Protein AF-A0A838I5S0-F1 (afdb_monomer)

Foldseek 3Di:
DAPDDPCNAPPDNVVVVVVVVVVVVVVVVLLVVLLVVLPPVVCLCVSLVVVVVVVVVVVVVVCVVVVNDDPDDDPVVVVVVVVCCVPCSPPVVSVLSVCSNVDDPVLSVLVVLVVLLVVVVCCCVVVVDDDDPVSVVVSVVSVVVNVCVVPDDDDPPPPPD

Structure (mmCIF, N/CA/C/O backbone):
data_AF-A0A838I5S0-F1
#
_entry.id   AF-A0A838I5S0-F1
#
loop_
_atom_site.group_PDB
_atom_site.id
_atom_site.type_symbol
_atom_site.label_atom_id
_atom_site.label_alt_id
_atom_site.label_comp_id
_atom_site.label_asym_id
_atom_site.label_entity_id
_atom_site.label_seq_id
_atom_site.pdbx_PDB_ins_code
_atom_site.Cartn_x
_atom_site.Cartn_y
_atom_site.Cartn_z
_atom_site.occupancy
_atom_site.B_iso_or_equiv
_atom_site.auth_seq_id
_atom_site.auth_comp_id
_atom_site.auth_asym_id
_atom_site.auth_atom_id
_atom_site.pdbx_PDB_model_num
ATOM 1 N N . SER A 1 1 ? 8.977 11.474 -2.041 1.00 42.16 1 SER A N 1
ATOM 2 C CA . SER A 1 1 ? 8.870 12.682 -2.883 1.00 42.16 1 SER A CA 1
ATOM 3 C C . SER A 1 1 ? 7.887 12.392 -3.997 1.00 42.16 1 SER A C 1
ATOM 5 O O . SER A 1 1 ? 8.033 11.349 -4.606 1.00 42.16 1 SER A O 1
ATOM 7 N N . GLY A 1 2 ? 6.846 13.200 -4.206 1.00 49.88 2 GLY A N 1
ATOM 8 C CA . GLY A 1 2 ? 5.814 12.840 -5.199 1.00 49.88 2 GLY A CA 1
ATOM 9 C C . GLY A 1 2 ? 4.778 13.915 -5.523 1.00 49.88 2 GLY A C 1
ATOM 10 O O . GLY A 1 2 ? 4.145 13.839 -6.560 1.00 49.88 2 GLY A O 1
ATOM 11 N N . VAL A 1 3 ? 4.637 14.951 -4.690 1.00 53.69 3 VAL A N 1
ATOM 12 C CA . VAL A 1 3 ? 3.742 16.091 -4.996 1.00 53.69 3 VAL A CA 1
ATOM 13 C C . VAL A 1 3 ? 4.512 17.408 -5.129 1.00 53.69 3 VAL A C 1
ATOM 15 O O . VAL A 1 3 ? 4.061 18.343 -5.780 1.00 53.69 3 VAL A O 1
ATOM 18 N N . VAL A 1 4 ? 5.704 17.477 -4.529 1.00 52.03 4 VAL A N 1
ATOM 19 C CA . VAL A 1 4 ? 6.567 1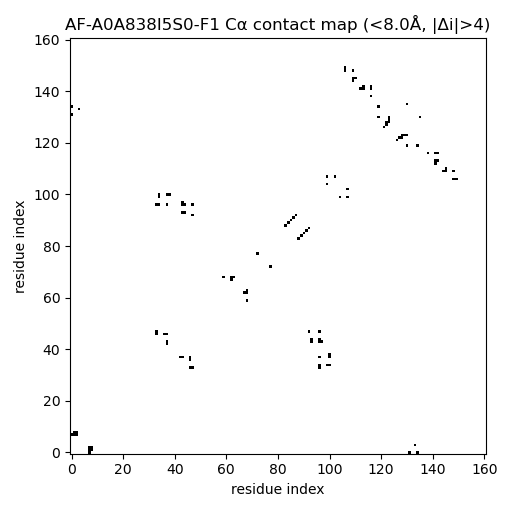8.660 -4.517 1.00 52.03 4 VAL A CA 1
ATOM 20 C C . VAL A 1 4 ? 8.007 18.196 -4.730 1.00 52.03 4 VAL A C 1
ATOM 22 O O . VAL A 1 4 ? 8.528 17.409 -3.937 1.00 52.03 4 VAL A O 1
ATOM 25 N N . GLY A 1 5 ? 8.623 18.635 -5.828 1.00 53.84 5 GLY A N 1
ATOM 26 C CA . GLY A 1 5 ? 9.991 18.289 -6.224 1.00 53.84 5 GLY A CA 1
ATOM 27 C C . GLY A 1 5 ? 10.155 18.292 -7.746 1.00 53.84 5 GLY A C 1
ATOM 28 O O . GLY A 1 5 ? 9.240 17.905 -8.464 1.00 53.84 5 GLY A O 1
ATOM 29 N N . VAL A 1 6 ? 11.322 18.713 -8.237 1.00 51.78 6 VAL A N 1
ATOM 30 C CA . VAL A 1 6 ? 11.625 19.000 -9.662 1.00 51.78 6 VAL A CA 1
ATOM 31 C C . VAL A 1 6 ? 11.627 17.745 -10.574 1.00 51.78 6 VAL A C 1
ATOM 33 O O . VAL A 1 6 ? 11.955 17.830 -11.747 1.00 51.78 6 VAL A O 1
ATOM 36 N N . GLY A 1 7 ? 11.219 16.581 -10.057 1.00 55.28 7 GLY A N 1
ATOM 37 C CA . GLY A 1 7 ? 11.066 15.314 -10.790 1.00 55.28 7 GLY A CA 1
ATOM 38 C C . GLY A 1 7 ? 9.894 14.466 -10.281 1.00 55.28 7 GLY A C 1
AT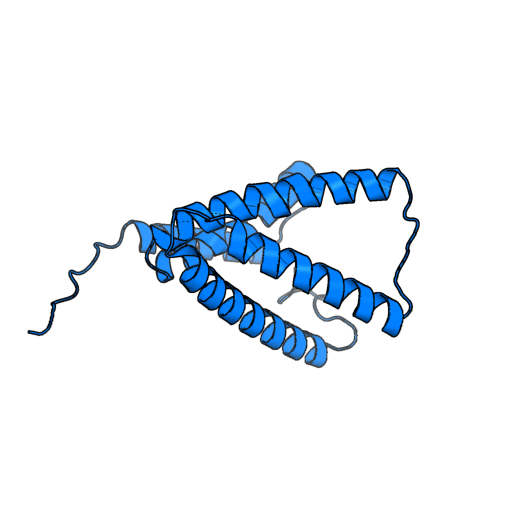OM 39 O O . GLY A 1 7 ? 9.955 13.244 -10.312 1.00 55.28 7 GLY A O 1
ATOM 40 N N . ALA A 1 8 ? 8.865 15.104 -9.711 1.00 56.22 8 ALA A N 1
ATOM 41 C CA . ALA A 1 8 ? 7.748 14.418 -9.055 1.00 56.22 8 ALA A CA 1
ATOM 42 C C . ALA A 1 8 ? 6.689 13.850 -10.021 1.00 56.22 8 ALA A C 1
ATOM 44 O O . ALA A 1 8 ? 5.893 13.010 -9.611 1.00 56.22 8 ALA A O 1
ATOM 45 N N . TYR A 1 9 ? 6.678 14.296 -11.277 1.00 58.41 9 TYR A N 1
ATOM 46 C CA . TYR A 1 9 ? 5.719 13.856 -12.287 1.00 58.41 9 TYR A CA 1
ATOM 47 C C . TYR A 1 9 ? 6.449 13.024 -13.344 1.00 58.41 9 TYR A C 1
ATOM 49 O O . TYR A 1 9 ? 7.426 13.497 -13.921 1.00 58.41 9 TYR A O 1
ATOM 57 N N . GLY A 1 10 ? 6.005 11.777 -13.536 1.00 64.25 10 GLY A N 1
ATOM 58 C CA . GLY A 1 10 ? 6.472 10.912 -14.623 1.00 64.25 10 GLY A CA 1
ATOM 59 C C . GLY A 1 10 ? 5.977 11.391 -15.991 1.00 64.25 10 GLY A C 1
ATOM 60 O O . GLY A 1 10 ? 5.333 12.435 -16.090 1.00 64.25 10 GLY A O 1
ATOM 61 N N . ASP A 1 11 ? 6.243 10.602 -17.030 1.00 74.19 11 ASP A N 1
ATOM 62 C CA . ASP A 1 11 ? 6.008 10.994 -18.428 1.00 74.19 11 ASP A CA 1
ATOM 63 C C . ASP A 1 11 ? 4.538 11.333 -18.753 1.00 74.19 11 ASP A C 1
ATOM 65 O O . ASP A 1 11 ? 4.286 12.179 -19.611 1.00 74.19 11 ASP A O 1
ATOM 69 N N . ASP A 1 12 ? 3.567 10.736 -18.044 1.00 83.25 12 ASP A N 1
ATOM 70 C CA . ASP A 1 12 ? 2.138 11.065 -18.166 1.00 83.25 12 ASP A CA 1
ATOM 71 C C . ASP A 1 12 ? 1.453 11.216 -16.786 1.00 83.25 12 ASP A C 1
ATOM 73 O O . ASP A 1 12 ? 0.966 10.244 -16.189 1.00 83.25 12 ASP A O 1
ATOM 77 N N . PRO A 1 13 ? 1.399 12.442 -16.237 1.00 81.88 13 PRO A N 1
ATOM 78 C CA . PRO A 1 13 ? 0.836 12.685 -14.914 1.00 81.88 13 PRO A CA 1
ATOM 79 C C . PRO A 1 13 ? -0.686 12.495 -14.860 1.00 81.88 13 PRO A C 1
ATOM 81 O O . PRO A 1 13 ? -1.219 12.161 -13.800 1.00 81.88 13 PRO A O 1
ATOM 84 N N . ALA A 1 14 ? -1.399 12.680 -15.976 1.00 86.38 14 ALA A N 1
ATOM 85 C CA . ALA A 1 14 ? -2.853 12.541 -16.015 1.00 86.38 14 ALA A CA 1
ATOM 86 C C . ALA A 1 14 ? -3.264 11.069 -15.893 1.00 86.38 14 ALA A C 1
ATOM 88 O O . ALA A 1 14 ? -4.147 10.741 -15.095 1.00 86.38 14 ALA A O 1
ATOM 89 N N . LEU A 1 15 ? -2.573 10.175 -16.608 1.00 86.25 15 LEU A N 1
ATOM 90 C CA . LEU A 1 15 ? -2.760 8.733 -16.447 1.00 86.25 15 LEU A CA 1
ATOM 91 C C . LEU A 1 15 ? -2.453 8.279 -15.017 1.00 86.25 15 LEU A C 1
ATOM 93 O O . LEU A 1 15 ? -3.221 7.503 -14.450 1.00 86.25 15 LEU A O 1
ATOM 97 N N . GLY A 1 16 ? -1.397 8.813 -14.395 1.00 86.31 16 GLY A N 1
ATOM 98 C CA . GLY A 1 16 ? -1.080 8.540 -12.990 1.00 86.31 16 GLY A CA 1
ATOM 99 C C . GLY A 1 16 ? -2.222 8.899 -12.031 1.00 86.31 16 GLY A C 1
ATOM 100 O O . GLY A 1 16 ? -2.570 8.103 -11.157 1.00 86.31 16 GLY A O 1
ATOM 101 N N . VAL A 1 17 ? -2.863 10.060 -12.221 1.00 88.88 17 VAL A N 1
ATOM 102 C CA . VAL A 1 17 ? -4.032 10.476 -11.423 1.00 88.88 17 VAL A CA 1
ATOM 103 C C . VAL A 1 17 ? -5.214 9.529 -11.632 1.00 88.88 17 VAL A C 1
ATOM 105 O O . VAL A 1 17 ? -5.842 9.118 -10.656 1.00 88.88 17 VAL A O 1
ATOM 108 N N . ILE A 1 18 ? -5.504 9.145 -12.878 1.00 92.50 18 ILE A N 1
ATOM 109 C CA . ILE A 1 18 ? -6.601 8.219 -13.195 1.00 92.50 18 ILE A CA 1
ATOM 110 C C . ILE A 1 18 ? -6.367 6.864 -12.519 1.00 92.50 18 ILE A C 1
ATOM 112 O O . ILE A 1 18 ? -7.253 6.372 -11.815 1.00 92.50 18 ILE A O 1
ATOM 116 N N . TYR A 1 19 ? -5.172 6.286 -12.659 1.00 89.62 19 TYR A N 1
ATOM 117 C CA . TYR A 1 19 ? -4.832 5.023 -12.003 1.00 89.62 19 TYR A CA 1
ATOM 118 C C . TYR A 1 19 ? -4.868 5.131 -10.478 1.00 89.62 19 TYR A C 1
ATOM 120 O O . TYR A 1 19 ? -5.367 4.220 -9.821 1.00 89.62 19 TYR A O 1
ATOM 128 N N . GLY A 1 20 ? -4.424 6.252 -9.905 1.00 88.81 20 GLY A N 1
ATOM 129 C CA . GLY A 1 20 ? -4.505 6.499 -8.465 1.00 88.81 20 GLY A CA 1
ATOM 130 C C . GLY A 1 20 ? -5.946 6.539 -7.944 1.00 88.81 20 GLY A C 1
ATOM 131 O O . GLY A 1 20 ? -6.247 5.938 -6.908 1.00 88.81 20 GLY A O 1
ATOM 132 N N . LEU A 1 21 ? -6.859 7.191 -8.672 1.00 93.25 21 LEU A N 1
ATOM 133 C CA . LEU A 1 21 ? -8.284 7.233 -8.326 1.00 93.25 21 LEU A CA 1
ATOM 134 C C . LEU A 1 21 ? -8.935 5.851 -8.440 1.00 93.25 21 LEU A C 1
ATOM 136 O O . LEU A 1 21 ? -9.643 5.431 -7.523 1.00 93.25 21 LEU A O 1
ATOM 140 N N . LEU A 1 22 ? -8.659 5.125 -9.526 1.00 93.88 22 LEU A N 1
ATOM 141 C CA . LEU A 1 22 ? -9.157 3.763 -9.727 1.00 93.88 22 LEU A CA 1
ATOM 142 C C . LEU A 1 22 ? -8.643 2.806 -8.646 1.00 93.88 22 LEU A C 1
ATOM 144 O O . LEU A 1 22 ? -9.428 2.030 -8.097 1.00 93.88 22 LEU A O 1
ATOM 148 N N . ALA A 1 23 ? -7.359 2.890 -8.291 1.00 89.25 23 ALA A N 1
ATOM 149 C CA . ALA A 1 23 ? -6.765 2.100 -7.216 1.00 89.25 23 ALA A CA 1
ATOM 150 C C . ALA A 1 23 ? -7.414 2.417 -5.862 1.00 89.25 23 ALA A C 1
ATOM 152 O O . ALA A 1 23 ? -7.793 1.502 -5.132 1.00 89.25 23 ALA A O 1
ATOM 153 N N . SER A 1 24 ? -7.616 3.701 -5.552 1.00 88.50 24 SER A N 1
ATOM 154 C CA . SER A 1 24 ? -8.238 4.140 -4.296 1.00 88.50 24 SER A CA 1
ATOM 155 C C . SER A 1 24 ? -9.686 3.661 -4.169 1.00 88.50 24 SER A C 1
ATOM 157 O O . SER A 1 24 ? -10.080 3.149 -3.120 1.00 88.50 24 SER A O 1
ATOM 159 N N . LEU A 1 25 ? -10.472 3.769 -5.245 1.00 93.25 25 LEU A N 1
ATOM 160 C CA . LEU A 1 25 ? -11.849 3.276 -5.282 1.00 93.25 25 LEU A CA 1
ATOM 161 C C . LEU A 1 25 ? -11.903 1.750 -5.133 1.00 93.25 25 LEU A C 1
ATOM 163 O O . LEU A 1 25 ? -12.676 1.236 -4.326 1.00 93.25 25 LEU A O 1
ATOM 167 N N . SER A 1 26 ? -11.054 1.033 -5.871 1.00 91.00 26 SER A N 1
ATOM 168 C CA . SER A 1 26 ? -10.970 -0.431 -5.811 1.00 91.00 26 SER A CA 1
ATOM 169 C C . SER A 1 26 ? -10.581 -0.911 -4.415 1.00 91.00 26 SER A C 1
ATOM 171 O O . SER A 1 26 ? -11.189 -1.841 -3.889 1.00 91.00 26 SER A O 1
ATOM 173 N N . TYR A 1 27 ? -9.619 -0.241 -3.777 1.00 86.69 27 TYR A N 1
ATOM 174 C CA . TYR A 1 27 ? -9.190 -0.554 -2.418 1.00 86.69 27 TYR A CA 1
ATOM 175 C C . TYR A 1 27 ? -10.296 -0.299 -1.388 1.00 86.69 27 TYR A C 1
ATOM 177 O O . TYR A 1 27 ? -10.530 -1.135 -0.515 1.00 86.69 27 TYR A O 1
ATOM 185 N N . ALA A 1 28 ? -11.029 0.812 -1.513 1.00 86.12 28 ALA A N 1
ATOM 186 C CA . ALA A 1 28 ? -12.169 1.101 -0.647 1.00 86.12 28 ALA A CA 1
ATOM 187 C C . ALA A 1 28 ? -13.266 0.032 -0.778 1.00 86.12 28 ALA A C 1
ATOM 189 O O . ALA A 1 28 ? -13.740 -0.488 0.233 1.00 86.12 28 ALA A O 1
ATOM 190 N N . LEU A 1 29 ? -13.632 -0.343 -2.008 1.00 89.12 29 LEU A N 1
ATOM 191 C CA . LEU A 1 29 ? -14.601 -1.413 -2.267 1.00 89.12 29 LEU A CA 1
ATOM 192 C C . LEU A 1 29 ? -14.127 -2.751 -1.700 1.00 89.12 29 LEU A C 1
ATOM 194 O O . LEU A 1 29 ? -14.891 -3.431 -1.016 1.00 89.12 29 LEU A O 1
ATOM 198 N N . PHE A 1 30 ? -12.860 -3.099 -1.921 1.00 87.00 30 PHE A N 1
ATOM 199 C CA . PHE A 1 30 ? -12.254 -4.303 -1.370 1.00 87.00 30 PHE A CA 1
ATOM 200 C C . PHE A 1 30 ? -12.352 -4.339 0.159 1.00 87.00 30 PHE A C 1
ATOM 202 O O . PHE A 1 30 ? -12.820 -5.334 0.707 1.00 87.00 30 PHE A O 1
ATOM 209 N N . LEU A 1 31 ? -11.999 -3.256 0.860 1.00 83.62 31 LEU A N 1
ATOM 210 C CA . LEU A 1 31 ? -12.107 -3.196 2.320 1.00 83.62 31 LEU A CA 1
ATOM 211 C C . LEU A 1 31 ? -13.553 -3.342 2.812 1.00 83.62 31 LEU A C 1
ATOM 213 O O . LEU A 1 31 ? -13.784 -3.998 3.828 1.00 83.62 31 LEU A O 1
ATOM 217 N N . LEU A 1 32 ? -14.528 -2.750 2.115 1.00 83.25 32 LEU A N 1
ATOM 218 C CA . LEU A 1 32 ? -15.946 -2.864 2.471 1.00 83.25 32 LEU A CA 1
ATOM 219 C C . LEU A 1 32 ? -16.470 -4.294 2.281 1.00 83.25 32 LEU A C 1
ATOM 221 O O . LEU A 1 32 ? -17.117 -4.825 3.184 1.00 83.25 32 LEU A O 1
ATOM 225 N N . ILE A 1 33 ? -16.155 -4.928 1.149 1.00 85.38 33 ILE A N 1
ATOM 226 C CA . ILE A 1 33 ? -16.533 -6.319 0.854 1.00 85.38 33 ILE A CA 1
ATOM 227 C C . ILE A 1 33 ? -15.849 -7.271 1.836 1.00 85.38 33 ILE A C 1
ATOM 229 O O . ILE A 1 33 ? -16.508 -8.123 2.431 1.00 85.38 33 ILE A O 1
ATOM 233 N N . LEU A 1 34 ? -14.545 -7.092 2.070 1.00 83.12 34 LEU A N 1
ATOM 234 C CA . LEU A 1 34 ? -13.783 -7.892 3.024 1.00 83.12 34 LEU A CA 1
ATOM 235 C C . LEU A 1 34 ? -14.386 -7.767 4.424 1.00 83.12 34 LEU A C 1
ATOM 237 O O . LEU A 1 34 ? -14.614 -8.772 5.086 1.00 83.12 34 LEU A O 1
ATOM 241 N N . ARG A 1 35 ? -14.724 -6.550 4.863 1.00 79.06 35 ARG A N 1
ATOM 242 C CA . ARG A 1 35 ? -15.374 -6.328 6.160 1.00 79.06 35 ARG A CA 1
ATOM 243 C C . ARG A 1 35 ? -16.684 -7.099 6.289 1.00 79.06 35 ARG A C 1
ATOM 245 O O . ARG A 1 35 ? -16.930 -7.643 7.359 1.00 79.06 35 ARG A O 1
ATOM 252 N N . GLN A 1 36 ? -17.505 -7.140 5.237 1.00 80.06 36 GLN A N 1
ATOM 253 C CA . GLN A 1 36 ? -18.757 -7.906 5.222 1.00 80.06 36 GLN A CA 1
ATOM 254 C C . GLN A 1 36 ? -18.510 -9.420 5.254 1.00 80.06 36 GLN A C 1
ATOM 256 O O . GLN A 1 36 ? -19.191 -10.133 5.988 1.00 80.06 36 GLN A O 1
ATOM 261 N N . GLY A 1 37 ? -17.510 -9.910 4.517 1.00 76.31 37 GLY A N 1
ATOM 262 C CA . GLY A 1 37 ? -17.126 -11.324 4.519 1.00 76.31 37 GLY A CA 1
ATOM 263 C C . GLY A 1 37 ? -16.553 -11.797 5.859 1.00 76.31 37 GLY A C 1
ATOM 264 O O . GLY A 1 37 ? -16.761 -12.942 6.250 1.00 76.31 37 GLY A O 1
ATOM 265 N N . THR A 1 38 ? -15.876 -10.913 6.594 1.00 72.25 38 THR A N 1
ATOM 266 C CA . THR A 1 38 ? -15.222 -11.221 7.880 1.00 72.25 38 THR A CA 1
ATOM 267 C C . THR A 1 38 ? -16.143 -11.002 9.092 1.00 72.25 38 THR A C 1
ATOM 269 O O . THR A 1 38 ? -15.691 -11.070 10.235 1.00 72.25 38 THR A O 1
ATOM 272 N N . VAL A 1 39 ? -17.446 -10.752 8.884 1.00 70.19 39 VAL A N 1
ATOM 273 C CA . VAL A 1 39 ? -18.434 -10.666 9.982 1.00 70.19 39 VAL A CA 1
ATOM 274 C C . VAL A 1 39 ? -18.583 -12.014 10.696 1.00 70.19 39 VAL A C 1
ATOM 276 O O . VAL A 1 39 ? -18.732 -12.046 11.919 1.00 70.19 39 VAL A O 1
ATOM 279 N N . ASP A 1 40 ? -18.485 -13.131 9.966 1.00 69.19 40 ASP A N 1
ATOM 280 C CA . ASP A 1 40 ? -18.420 -14.461 10.575 1.00 69.19 40 ASP A CA 1
ATOM 281 C C . ASP A 1 40 ? -16.991 -14.772 11.052 1.00 69.19 40 ASP A C 1
ATOM 283 O O . ASP A 1 40 ? -16.126 -15.253 10.314 1.00 69.19 40 ASP A O 1
ATOM 287 N N . LEU A 1 41 ? -16.750 -14.516 12.340 1.00 63.97 41 LEU A N 1
ATOM 288 C CA . LEU A 1 41 ? -15.460 -14.732 13.003 1.00 63.97 41 LEU A CA 1
ATOM 289 C C . LEU A 1 41 ? -14.997 -16.198 13.035 1.00 63.97 41 LEU A C 1
ATOM 291 O O . LEU A 1 41 ? -13.872 -16.460 13.462 1.00 63.97 41 LEU A O 1
ATOM 295 N N . ARG A 1 42 ? -15.818 -17.169 12.611 1.00 65.81 42 ARG A N 1
ATOM 296 C CA . ARG A 1 42 ? -15.418 -18.585 12.567 1.00 65.81 42 ARG A CA 1
ATOM 297 C C . ARG A 1 42 ? -14.425 -18.882 11.443 1.00 65.81 42 ARG A C 1
ATOM 299 O O . ARG A 1 42 ? -13.708 -19.877 11.537 1.00 65.81 42 ARG A O 1
ATOM 306 N N . ARG A 1 43 ? -14.369 -18.056 10.389 1.00 68.75 43 ARG A N 1
ATOM 307 C CA . ARG A 1 43 ? -13.470 -18.240 9.231 1.00 68.75 43 ARG A CA 1
ATOM 308 C C . ARG A 1 43 ? -12.882 -16.915 8.718 1.00 68.75 43 ARG A C 1
ATOM 310 O O . ARG A 1 43 ? -13.077 -16.575 7.553 1.00 68.75 43 ARG A O 1
ATOM 317 N N . PRO A 1 44 ? -12.089 -16.193 9.529 1.00 68.00 44 PRO A N 1
ATOM 318 C CA . PRO A 1 44 ? -11.546 -14.889 9.139 1.00 68.00 44 PRO A CA 1
ATOM 319 C C . PRO A 1 44 ? -10.594 -14.958 7.931 1.00 68.00 44 PRO A C 1
ATOM 321 O O . PRO A 1 44 ? -10.383 -13.960 7.253 1.00 68.00 44 PRO A O 1
ATOM 324 N N . ALA A 1 45 ? -10.039 -16.140 7.646 1.00 77.62 45 ALA A N 1
ATOM 325 C CA . ALA A 1 45 ? -9.128 -16.376 6.531 1.00 77.62 45 ALA A CA 1
ATOM 326 C C . ALA A 1 45 ? -9.824 -16.620 5.179 1.00 77.62 45 ALA A C 1
ATOM 328 O O . ALA A 1 45 ? -9.179 -16.468 4.146 1.00 77.62 45 ALA A O 1
ATOM 329 N N . GLY A 1 46 ? 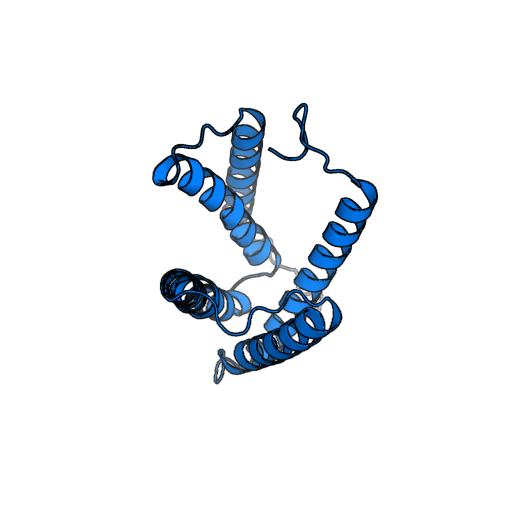-11.103 -17.016 5.166 1.00 83.44 46 GLY A N 1
ATOM 330 C CA . GLY A 1 46 ? -11.797 -17.451 3.945 1.00 83.44 46 GLY A CA 1
ATOM 331 C C . GLY A 1 46 ? -11.919 -16.342 2.893 1.00 83.44 46 GLY A C 1
ATOM 332 O O . GLY A 1 46 ? -11.343 -16.475 1.817 1.00 83.44 46 GLY A O 1
ATOM 333 N N . PRO A 1 47 ? -12.565 -15.207 3.217 1.00 85.12 47 PRO A N 1
ATOM 334 C CA . PRO A 1 47 ? -12.719 -14.094 2.277 1.00 85.12 47 PRO A CA 1
ATOM 335 C C . PRO A 1 47 ? -11.384 -13.538 1.759 1.00 85.12 47 PRO A C 1
ATOM 337 O O . PRO A 1 47 ? -11.268 -13.156 0.596 1.00 85.12 47 PRO A O 1
ATOM 340 N N . LEU A 1 48 ? -10.360 -13.505 2.619 1.00 86.19 48 LEU A N 1
ATOM 341 C CA . LEU A 1 48 ? -9.020 -13.048 2.255 1.00 86.19 48 LEU A CA 1
ATOM 342 C C . LEU A 1 48 ? -8.319 -14.028 1.302 1.00 86.19 48 LEU A C 1
ATOM 344 O O . LEU A 1 48 ? -7.633 -13.594 0.373 1.00 86.19 48 LEU A O 1
ATOM 348 N N . PHE A 1 49 ? -8.490 -15.334 1.518 1.00 88.56 49 PHE A N 1
ATOM 349 C CA . PHE A 1 49 ? -7.982 -16.369 0.622 1.00 88.56 49 PHE A CA 1
ATOM 350 C C . PHE A 1 49 ? -8.628 -16.258 -0.760 1.00 88.56 49 PHE A C 1
ATOM 352 O O . PHE A 1 49 ? -7.903 -16.191 -1.750 1.00 88.56 49 PHE A O 1
ATOM 359 N N . ASP A 1 50 ? -9.957 -16.146 -0.824 1.00 89.44 50 ASP A N 1
ATOM 360 C CA . ASP A 1 50 ? -10.691 -16.018 -2.087 1.00 89.44 50 ASP A CA 1
ATOM 361 C C . ASP A 1 50 ? -10.245 -14.774 -2.862 1.00 89.44 50 ASP A C 1
ATOM 363 O O . ASP A 1 50 ? -9.915 -14.856 -4.046 1.00 89.44 50 ASP A O 1
ATOM 367 N N . ALA A 1 51 ? -10.139 -13.626 -2.185 1.00 89.75 51 ALA A N 1
ATOM 368 C CA . ALA A 1 51 ? -9.652 -12.397 -2.803 1.00 89.75 51 ALA A CA 1
ATOM 369 C C . ALA A 1 51 ? -8.206 -12.526 -3.309 1.00 89.75 51 ALA A C 1
ATOM 371 O O . ALA A 1 51 ? -7.887 -12.052 -4.400 1.00 89.75 51 ALA A O 1
ATOM 372 N N . THR A 1 52 ? -7.333 -13.187 -2.543 1.00 91.62 52 THR A N 1
ATOM 373 C CA . THR A 1 52 ? -5.934 -13.408 -2.938 1.00 91.62 52 THR A CA 1
ATOM 374 C C . THR A 1 52 ? -5.840 -14.347 -4.139 1.00 91.62 52 THR A C 1
ATOM 376 O O . THR A 1 52 ? -5.074 -14.075 -5.060 1.00 91.62 52 THR A O 1
ATOM 379 N N . LEU A 1 53 ? -6.641 -15.414 -4.172 1.00 93.44 53 LEU A N 1
ATOM 380 C CA . LEU A 1 53 ? -6.680 -16.365 -5.280 1.00 93.44 53 LEU A CA 1
ATOM 381 C C . LEU A 1 53 ? -7.195 -15.708 -6.565 1.00 93.44 53 LEU A C 1
ATOM 383 O O . LEU A 1 53 ? -6.569 -15.843 -7.614 1.00 93.44 53 LEU A O 1
ATOM 387 N N . VAL A 1 54 ? -8.297 -14.957 -6.481 1.00 94.00 54 VAL A N 1
ATOM 388 C CA . VAL A 1 54 ? -8.841 -14.211 -7.625 1.00 94.00 54 VAL A CA 1
ATOM 389 C C . VAL A 1 54 ? -7.826 -13.184 -8.124 1.00 94.00 54 VAL A C 1
ATOM 391 O O . VAL A 1 54 ? -7.589 -13.102 -9.326 1.00 94.00 54 VAL A O 1
ATOM 394 N N . SER A 1 55 ? -7.172 -12.452 -7.217 1.00 92.38 55 SER A N 1
ATOM 395 C CA . SER A 1 55 ? -6.110 -11.506 -7.572 1.00 92.38 55 SER A CA 1
ATOM 396 C C . SER A 1 55 ? -4.947 -12.200 -8.287 1.00 92.38 55 SER A C 1
ATOM 398 O O . SER A 1 55 ? -4.521 -11.738 -9.341 1.00 92.38 55 SER A O 1
ATOM 400 N N . ALA A 1 56 ? -4.488 -13.354 -7.791 1.00 93.56 56 ALA A N 1
ATOM 401 C CA . ALA A 1 56 ? -3.417 -14.123 -8.422 1.00 93.56 56 ALA A CA 1
ATOM 402 C C . ALA A 1 56 ? -3.774 -14.555 -9.854 1.00 93.56 56 ALA A C 1
ATOM 404 O O . ALA A 1 56 ? -2.958 -14.399 -10.761 1.00 93.56 56 ALA A O 1
ATOM 405 N N . VAL A 1 57 ? -5.002 -15.036 -10.080 1.00 95.31 57 VAL A N 1
ATOM 406 C CA . VAL A 1 57 ? -5.485 -15.407 -11.420 1.00 95.31 57 VAL A CA 1
ATOM 407 C C . VAL A 1 57 ? -5.562 -14.183 -12.336 1.00 95.31 57 VAL A C 1
ATOM 409 O O . VAL A 1 57 ? -5.061 -14.232 -13.458 1.00 95.31 57 VAL A O 1
ATOM 412 N N . CYS A 1 58 ? -6.136 -13.074 -11.866 1.00 94.25 58 CYS A N 1
ATOM 413 C CA . CYS A 1 58 ? -6.225 -11.835 -12.641 1.00 94.25 58 CYS A CA 1
ATOM 414 C C . CYS A 1 58 ? -4.841 -11.286 -13.009 1.00 94.25 58 CYS A C 1
ATOM 416 O O . CYS A 1 58 ? -4.625 -10.922 -14.163 1.00 94.25 58 CYS A O 1
ATOM 418 N N . CYS A 1 59 ? -3.894 -11.273 -12.066 1.00 92.25 59 CYS A N 1
ATOM 419 C CA . CYS A 1 59 ? -2.515 -10.854 -12.308 1.00 92.25 59 CYS A CA 1
ATOM 420 C C . CYS A 1 59 ? -1.806 -11.771 -13.310 1.00 92.25 59 CYS A C 1
ATOM 422 O O . CYS A 1 59 ? -1.113 -11.269 -14.190 1.00 92.25 59 CYS A O 1
ATOM 424 N N . ALA A 1 60 ? -2.009 -13.091 -13.233 1.00 92.56 60 ALA A N 1
ATOM 425 C CA . ALA A 1 60 ? -1.441 -14.029 -14.200 1.00 92.56 60 ALA A CA 1
ATOM 426 C C . ALA A 1 60 ? -1.992 -13.784 -15.614 1.00 92.56 60 ALA A C 1
ATOM 428 O O . ALA A 1 60 ? -1.222 -13.679 -16.566 1.00 92.56 60 ALA A O 1
ATOM 429 N N . VAL A 1 61 ? -3.312 -13.623 -15.760 1.00 94.88 61 VAL A N 1
ATOM 430 C CA . VAL A 1 61 ? -3.940 -13.312 -17.056 1.00 94.88 61 VAL A CA 1
ATOM 431 C C . VAL A 1 61 ? -3.442 -11.971 -17.596 1.00 94.88 61 VAL A C 1
ATOM 433 O O . VAL A 1 61 ? -3.038 -11.896 -18.754 1.00 94.88 61 VAL A O 1
ATOM 436 N N . ALA A 1 62 ? -3.425 -10.926 -16.765 1.00 93.12 62 ALA A N 1
ATOM 437 C CA . ALA A 1 62 ? -2.942 -9.607 -17.159 1.00 93.12 62 ALA A CA 1
ATOM 438 C C . ALA A 1 62 ? -1.467 -9.647 -17.582 1.00 93.12 62 ALA A C 1
ATOM 440 O O . ALA A 1 62 ? -1.126 -9.105 -18.628 1.00 93.12 62 ALA A O 1
ATOM 441 N N . GLY A 1 63 ? -0.611 -10.341 -16.827 1.00 91.56 63 GLY A N 1
ATOM 442 C CA . GLY A 1 63 ? 0.804 -10.503 -17.154 1.00 91.56 63 GLY A CA 1
ATOM 443 C C . GLY A 1 63 ? 1.025 -11.212 -18.492 1.00 91.56 63 GLY A C 1
ATOM 444 O O . GLY A 1 63 ? 1.865 -10.779 -19.277 1.00 91.56 63 GLY A O 1
ATOM 445 N N . VAL A 1 64 ? 0.236 -12.249 -18.799 1.00 93.75 64 VAL A N 1
ATOM 446 C CA . VAL A 1 64 ? 0.279 -12.924 -20.109 1.00 93.75 64 VAL A CA 1
ATOM 447 C C . VAL A 1 64 ? -0.169 -11.990 -21.235 1.00 93.75 64 VAL A C 1
ATOM 449 O O . VAL A 1 64 ? 0.472 -11.958 -22.281 1.00 93.75 64 VAL A O 1
ATOM 452 N N . VAL A 1 65 ? -1.250 -11.228 -21.038 1.00 95.69 65 VAL A N 1
ATOM 453 C CA . VAL A 1 65 ? -1.790 -10.308 -22.058 1.00 95.69 65 VAL A CA 1
ATOM 454 C C . VAL A 1 65 ? -0.838 -9.143 -22.335 1.00 95.69 65 VAL A C 1
ATOM 456 O O . VAL A 1 65 ? -0.680 -8.751 -23.488 1.00 95.69 65 VAL A O 1
ATOM 459 N N . ILE A 1 66 ? -0.206 -8.598 -21.295 1.00 94.56 66 ILE A N 1
ATOM 460 C CA . ILE A 1 66 ? 0.784 -7.516 -21.404 1.00 94.56 66 ILE A CA 1
ATOM 461 C C . ILE A 1 66 ? 2.111 -8.047 -21.972 1.00 94.56 66 ILE A C 1
ATOM 463 O O . ILE A 1 66 ? 2.822 -7.312 -22.652 1.00 94.56 66 ILE A O 1
ATOM 467 N N . GLY A 1 67 ? 2.420 -9.327 -21.739 1.00 90.44 67 GLY A N 1
ATOM 468 C CA . GLY A 1 67 ? 3.653 -9.974 -22.191 1.00 90.44 67 GLY A CA 1
ATOM 469 C C . GLY A 1 67 ? 4.844 -9.788 -21.246 1.00 90.44 67 GLY A C 1
ATOM 470 O O . GLY A 1 67 ? 5.972 -10.032 -21.658 1.00 90.44 67 GLY A O 1
ATOM 471 N N . ASP A 1 68 ? 4.600 -9.377 -19.999 1.00 89.25 68 ASP A N 1
ATOM 472 C CA . ASP A 1 68 ? 5.632 -9.078 -18.987 1.00 89.25 68 ASP A CA 1
ATOM 473 C C . ASP A 1 68 ? 5.690 -10.138 -17.867 1.00 89.25 68 ASP A C 1
ATOM 475 O O . ASP A 1 68 ? 6.276 -9.943 -16.805 1.00 89.25 68 ASP A O 1
ATOM 479 N N . LEU A 1 69 ? 5.024 -11.282 -18.067 1.00 89.19 69 LEU A N 1
ATOM 480 C CA . LEU A 1 69 ? 5.012 -12.351 -17.076 1.00 89.19 69 LEU A CA 1
ATOM 481 C C . LEU A 1 69 ? 6.267 -13.221 -17.179 1.00 89.19 69 LEU A C 1
ATOM 483 O O . LEU A 1 69 ? 6.380 -14.067 -18.069 1.00 89.19 69 LEU A O 1
ATOM 487 N N . ASP A 1 70 ? 7.166 -13.061 -16.211 1.00 88.88 70 ASP A N 1
ATOM 488 C CA . ASP A 1 70 ? 8.273 -13.987 -15.989 1.00 88.88 70 ASP A CA 1
ATOM 489 C C . ASP A 1 70 ? 7.818 -15.190 -15.148 1.00 88.88 70 ASP A C 1
ATOM 491 O O . ASP A 1 70 ? 7.465 -15.074 -13.973 1.00 88.88 70 ASP A O 1
ATOM 495 N N . TRP A 1 71 ? 7.836 -16.370 -15.766 1.00 87.12 71 TRP A N 1
ATOM 496 C CA . TRP A 1 71 ? 7.472 -17.634 -15.125 1.00 87.12 71 TRP A CA 1
ATOM 497 C C . TRP A 1 71 ? 8.608 -18.247 -14.306 1.00 87.12 71 TRP A C 1
ATOM 499 O O . TRP A 1 71 ? 8.364 -19.130 -13.482 1.00 87.12 71 TRP A O 1
ATOM 509 N N . THR A 1 72 ? 9.848 -17.819 -14.539 1.00 90.06 72 THR A N 1
ATOM 510 C CA . THR A 1 72 ? 11.049 -18.423 -13.956 1.00 90.06 72 THR A CA 1
ATOM 511 C C . THR A 1 72 ? 11.966 -17.361 -13.353 1.00 90.06 72 THR A C 1
ATOM 513 O O . THR A 1 72 ? 13.129 -17.258 -13.754 1.00 90.06 72 THR A O 1
ATOM 516 N N . PRO A 1 73 ? 11.482 -16.594 -12.357 1.00 90.06 73 PRO A N 1
ATOM 517 C CA . PRO A 1 73 ? 12.309 -15.602 -11.689 1.00 90.06 73 PRO A CA 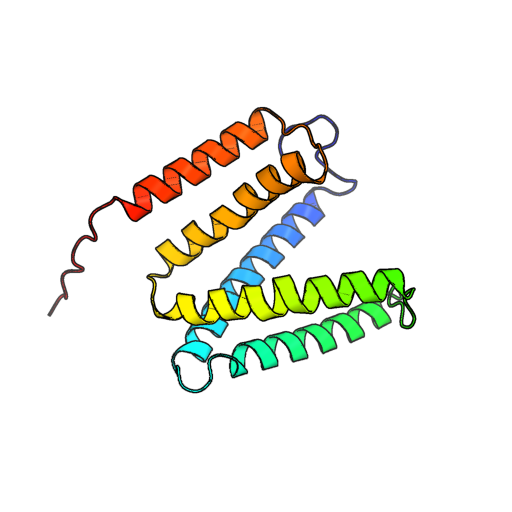1
ATOM 518 C C . PRO A 1 73 ? 13.504 -16.269 -10.999 1.00 90.06 73 PRO A C 1
ATOM 520 O O . PRO A 1 73 ? 13.452 -17.438 -10.605 1.00 90.06 73 PRO A O 1
ATOM 523 N N . SER A 1 74 ? 14.588 -15.517 -10.809 1.00 95.19 74 SER A N 1
ATOM 524 C CA . SER A 1 74 ? 15.791 -16.014 -10.128 1.00 95.19 74 SER A CA 1
ATOM 525 C C . SER A 1 74 ? 15.496 -16.518 -8.705 1.00 95.19 74 SER A C 1
ATOM 527 O O . SER A 1 74 ? 14.518 -16.106 -8.079 1.00 95.19 74 SER A O 1
ATOM 529 N N . LEU A 1 75 ? 16.358 -17.383 -8.155 1.00 93.88 75 LEU A N 1
ATOM 530 C CA . LEU A 1 75 ? 16.188 -17.910 -6.792 1.00 93.88 75 LEU A CA 1
ATOM 531 C C . LEU A 1 75 ? 16.148 -16.789 -5.735 1.00 93.88 75 LEU A C 1
ATOM 533 O O . LEU A 1 75 ? 15.399 -16.865 -4.764 1.00 93.88 75 LEU A O 1
ATOM 537 N N . GLU A 1 76 ? 16.932 -15.732 -5.950 1.00 95.44 76 GLU A N 1
ATOM 538 C CA . GLU A 1 76 ? 16.936 -14.542 -5.103 1.00 95.44 76 GLU A CA 1
ATOM 539 C C . GLU A 1 76 ? 15.593 -13.806 -5.173 1.00 95.44 76 GLU A C 1
ATOM 541 O O . GLU A 1 76 ? 14.982 -13.520 -4.143 1.00 95.44 76 GLU A O 1
ATOM 546 N N . SER A 1 77 ? 15.081 -13.560 -6.382 1.00 93.62 77 SER A N 1
ATOM 547 C CA . SER A 1 77 ? 13.765 -12.946 -6.586 1.00 93.62 77 SER A CA 1
ATOM 548 C C . SER A 1 77 ? 12.654 -13.777 -5.940 1.00 93.62 77 SER A C 1
ATOM 550 O O . SER A 1 77 ? 11.780 -13.227 -5.275 1.00 93.62 77 SER A O 1
ATOM 552 N N . GLN A 1 78 ? 12.711 -15.106 -6.065 1.00 92.94 78 GLN A N 1
ATOM 553 C CA . GLN A 1 78 ? 11.773 -16.013 -5.401 1.00 92.94 78 GLN A CA 1
ATOM 554 C C . GLN A 1 78 ? 11.835 -15.882 -3.876 1.00 92.94 78 GLN A C 1
ATOM 556 O O . GLN A 1 78 ? 10.788 -15.821 -3.234 1.00 92.94 78 GLN A O 1
ATOM 561 N N . ALA A 1 79 ? 13.031 -15.788 -3.285 1.00 95.44 79 ALA A N 1
ATOM 562 C CA . ALA A 1 79 ? 13.184 -15.601 -1.842 1.00 95.44 79 ALA A CA 1
ATOM 563 C C . ALA A 1 79 ? 12.530 -14.294 -1.365 1.00 95.44 79 ALA A C 1
ATOM 565 O O . ALA A 1 79 ? 11.794 -14.299 -0.374 1.00 95.44 79 ALA A O 1
ATOM 566 N N . TRP A 1 80 ? 12.717 -13.195 -2.101 1.00 95.12 80 TRP A N 1
ATOM 567 C CA . TRP A 1 80 ? 12.055 -11.920 -1.811 1.00 95.12 80 TRP A CA 1
ATOM 568 C C . TRP A 1 80 ? 10.533 -11.994 -1.971 1.00 95.12 80 TRP A C 1
ATOM 570 O O . TRP A 1 80 ? 9.809 -11.489 -1.112 1.00 95.12 80 TRP A O 1
ATOM 580 N N . LEU A 1 81 ? 10.031 -12.665 -3.012 1.00 93.94 81 LEU A N 1
ATOM 581 C CA . LEU A 1 81 ? 8.594 -12.876 -3.215 1.00 93.94 81 LEU A CA 1
ATOM 582 C C . LEU A 1 81 ? 7.975 -13.704 -2.082 1.00 93.94 81 LEU A C 1
ATOM 584 O O . LEU A 1 81 ? 6.916 -13.342 -1.571 1.00 93.94 81 LEU A O 1
ATOM 588 N N . VAL A 1 82 ? 8.642 -14.773 -1.638 1.00 94.62 82 VAL A N 1
ATOM 589 C CA . VAL A 1 82 ? 8.195 -15.595 -0.501 1.00 94.62 82 VAL A CA 1
ATOM 590 C C . VAL A 1 82 ? 8.203 -14.786 0.794 1.00 94.62 82 VAL A C 1
ATOM 592 O O . VAL A 1 82 ? 7.248 -14.865 1.574 1.00 94.62 82 VAL A O 1
ATOM 595 N N . LEU A 1 83 ? 9.240 -13.976 1.025 1.00 94.81 83 LEU A N 1
ATOM 596 C CA . LEU A 1 83 ? 9.317 -13.105 2.193 1.00 94.81 83 LEU A CA 1
ATOM 597 C C . LEU A 1 83 ? 8.174 -12.084 2.196 1.00 94.81 83 LEU A C 1
ATOM 599 O O . LEU A 1 83 ? 7.497 -11.934 3.212 1.00 94.81 83 LEU A O 1
ATOM 603 N N . LEU A 1 84 ? 7.908 -11.423 1.068 1.00 92.88 84 LEU A N 1
ATOM 604 C CA . LEU A 1 84 ? 6.802 -10.471 0.920 1.00 92.88 84 LEU A CA 1
ATOM 605 C C . LEU A 1 84 ? 5.434 -11.144 1.093 1.00 92.88 84 LEU A C 1
ATOM 607 O O . LEU A 1 84 ? 4.568 -10.610 1.791 1.00 92.88 84 LEU A O 1
ATOM 611 N N . ALA A 1 85 ? 5.250 -12.330 0.508 1.00 93.12 85 ALA A N 1
ATOM 612 C CA . ALA A 1 85 ? 4.011 -13.091 0.605 1.00 93.12 85 ALA A CA 1
ATOM 613 C C . ALA A 1 85 ? 3.726 -13.534 2.048 1.00 93.12 85 ALA A C 1
ATOM 615 O O . ALA A 1 85 ? 2.610 -13.415 2.540 1.00 93.12 85 ALA A O 1
ATOM 616 N N . THR A 1 86 ? 4.728 -14.016 2.774 1.00 94.12 86 THR A N 1
ATOM 617 C CA . THR A 1 86 ? 4.520 -14.474 4.155 1.00 94.12 86 THR A CA 1
ATOM 618 C C . THR A 1 86 ? 4.384 -13.312 5.139 1.00 94.12 86 THR A C 1
ATOM 620 O O . THR A 1 86 ? 3.492 -13.335 5.986 1.00 94.12 86 THR A O 1
ATOM 623 N N . SER A 1 87 ? 5.207 -12.269 5.012 1.00 91.62 87 SER A N 1
ATOM 624 C CA . SER A 1 87 ? 5.186 -11.117 5.922 1.00 91.62 87 SER A CA 1
ATOM 625 C C . SER A 1 87 ? 4.014 -10.169 5.652 1.00 91.62 87 SER A C 1
ATOM 627 O O . SER A 1 87 ? 3.092 -10.063 6.458 1.00 91.62 87 SER A O 1
ATOM 629 N N . SER A 1 88 ? 4.020 -9.481 4.515 1.00 87.06 88 SER A N 1
ATOM 630 C CA . SER A 1 88 ? 3.036 -8.445 4.212 1.00 87.06 88 SER A CA 1
ATOM 631 C C . SER A 1 88 ? 1.689 -9.060 3.844 1.00 87.06 88 SER A C 1
ATOM 633 O O . SER A 1 88 ? 0.660 -8.691 4.416 1.00 87.06 88 SER A O 1
ATOM 635 N N . GLN A 1 89 ? 1.693 -10.053 2.946 1.00 90.81 89 GLN A N 1
ATOM 636 C CA . GLN A 1 89 ? 0.441 -10.603 2.433 1.00 90.81 89 GLN A CA 1
ATOM 637 C C . GLN A 1 89 ? -0.269 -11.496 3.461 1.00 90.81 89 GLN A C 1
ATOM 639 O O . GLN A 1 89 ? -1.450 -11.298 3.704 1.00 90.81 89 GLN A O 1
ATOM 644 N N . VAL A 1 90 ? 0.402 -12.462 4.092 1.00 90.06 90 VAL A N 1
ATOM 645 C CA . VAL A 1 90 ? -0.265 -13.366 5.047 1.00 90.06 90 VAL A CA 1
ATOM 646 C C . VAL A 1 90 ? -0.354 -12.746 6.440 1.00 90.06 90 VAL A C 1
ATOM 648 O O . VAL A 1 90 ? -1.460 -12.543 6.940 1.00 90.06 90 VAL A O 1
ATOM 651 N N . LEU A 1 91 ? 0.773 -12.429 7.090 1.00 89.31 91 LEU A N 1
ATOM 652 C CA . LEU A 1 91 ? 0.742 -11.932 8.474 1.00 89.31 91 LEU A CA 1
ATOM 653 C C . LEU A 1 91 ? 0.064 -10.559 8.575 1.00 89.31 91 LEU A C 1
ATOM 655 O O . LEU A 1 91 ? -0.800 -10.368 9.435 1.00 89.31 91 LEU A O 1
ATOM 659 N N . GLY A 1 92 ? 0.408 -9.629 7.680 1.00 87.62 92 GLY A N 1
ATOM 660 C CA . GLY A 1 92 ? -0.170 -8.285 7.646 1.00 87.62 92 GLY A CA 1
ATOM 661 C C . GLY A 1 92 ? -1.690 -8.305 7.478 1.00 87.62 92 GLY A C 1
ATOM 662 O O . GLY A 1 92 ? -2.415 -7.743 8.305 1.00 87.62 92 GLY A O 1
ATOM 663 N N . TRP A 1 93 ? -2.200 -9.011 6.466 1.00 86.56 93 TRP A N 1
ATOM 664 C CA . TRP A 1 93 ? -3.646 -9.079 6.246 1.00 86.56 93 TRP A CA 1
ATOM 665 C C . TRP A 1 93 ? -4.397 -9.899 7.287 1.00 86.56 93 TRP A C 1
ATOM 667 O O . TRP A 1 93 ? -5.546 -9.560 7.570 1.00 86.56 93 TRP A O 1
ATOM 677 N N . MET A 1 94 ? -3.798 -10.927 7.894 1.00 84.56 94 MET A N 1
ATOM 678 C CA . MET A 1 94 ? -4.436 -11.627 9.017 1.00 84.56 94 MET A CA 1
ATOM 679 C C . MET A 1 94 ? -4.616 -10.688 10.211 1.00 84.56 94 MET A C 1
ATOM 681 O O . MET A 1 94 ? -5.699 -10.639 10.797 1.00 84.56 94 MET A O 1
ATOM 685 N N . LEU A 1 95 ? -3.600 -9.879 10.532 1.00 83.38 95 LEU A N 1
ATOM 686 C CA . LEU A 1 95 ? -3.678 -8.902 11.617 1.00 83.38 95 LEU A CA 1
ATOM 687 C C . LEU A 1 95 ? -4.752 -7.837 11.345 1.00 83.38 95 LEU A C 1
ATOM 689 O O . LEU A 1 95 ? -5.542 -7.508 12.237 1.00 83.38 95 LEU A O 1
ATOM 693 N N . ILE A 1 96 ? -4.833 -7.347 10.103 1.00 80.75 96 ILE A N 1
ATOM 694 C CA . ILE A 1 96 ? -5.876 -6.409 9.666 1.00 80.75 96 ILE A CA 1
ATOM 695 C C . ILE A 1 96 ? -7.255 -7.067 9.746 1.00 80.75 96 ILE A C 1
ATOM 697 O O . ILE A 1 96 ? -8.157 -6.508 10.365 1.00 80.75 96 ILE A O 1
ATOM 701 N N . SER A 1 97 ? -7.423 -8.259 9.176 1.00 77.88 97 SER A N 1
ATOM 702 C CA . SER A 1 97 ? -8.719 -8.944 9.077 1.00 77.88 97 SER A CA 1
ATOM 703 C C . SER A 1 97 ? -9.291 -9.306 10.446 1.00 77.88 97 SER A C 1
ATOM 705 O O . SER A 1 97 ? -10.497 -9.214 10.645 1.00 77.88 97 SER A O 1
ATOM 707 N N . VAL A 1 98 ? -8.448 -9.643 11.425 1.00 77.69 98 VAL A N 1
ATOM 708 C CA . VAL A 1 98 ? -8.882 -9.883 12.814 1.00 77.69 98 VAL A CA 1
ATOM 709 C C . VAL A 1 98 ? -9.265 -8.581 13.532 1.00 77.69 98 VAL A C 1
ATOM 711 O O . VAL A 1 98 ? -10.160 -8.579 14.382 1.00 77.69 98 VAL A O 1
ATOM 714 N N . SER A 1 99 ? -8.612 -7.468 13.198 1.00 74.88 99 SER A N 1
ATOM 715 C CA . SER A 1 99 ? -8.843 -6.163 13.833 1.00 74.88 99 SER A CA 1
ATOM 716 C C . SER A 1 99 ? -10.035 -5.409 13.234 1.00 74.88 99 SER A C 1
ATOM 718 O O . SER A 1 99 ? -10.728 -4.677 13.941 1.00 74.88 99 SER A O 1
ATOM 720 N N . LEU A 1 100 ? -10.301 -5.600 11.940 1.00 72.50 100 LEU A N 1
ATOM 721 C CA . LEU A 1 100 ? -11.283 -4.853 11.152 1.00 72.50 100 LEU A CA 1
ATOM 722 C C . LEU A 1 100 ? -12.727 -4.939 11.697 1.00 72.50 100 LEU A C 1
ATOM 724 O O . LEU A 1 100 ? -13.378 -3.894 11.767 1.00 72.50 100 LEU A O 1
ATOM 728 N N . PRO A 1 101 ? -13.244 -6.103 12.149 1.00 69.19 101 PRO A N 1
ATOM 729 C CA . PRO A 1 101 ? -14.584 -6.193 12.738 1.00 69.19 101 PRO A CA 1
ATOM 730 C C . PRO A 1 101 ? -14.695 -5.512 14.107 1.00 69.19 101 PRO A C 1
ATOM 732 O O . PRO A 1 101 ? -15.791 -5.151 14.526 1.00 69.19 101 PRO A O 1
ATOM 735 N N . ARG A 1 102 ? -13.571 -5.344 14.816 1.00 71.25 102 ARG A N 1
ATOM 736 C CA . ARG A 1 102 ? -13.526 -4.871 16.210 1.00 71.25 102 ARG A CA 1
ATOM 737 C C . ARG A 1 102 ? -13.432 -3.351 16.333 1.00 71.25 102 ARG A C 1
ATOM 739 O O . ARG A 1 102 ? -13.565 -2.828 17.435 1.00 71.25 102 ARG A O 1
ATOM 746 N N . LEU A 1 103 ? -13.199 -2.643 15.226 1.00 70.62 103 LEU A N 1
ATOM 747 C CA . LEU A 1 103 ? -12.999 -1.196 15.205 1.00 70.62 103 LEU A CA 1
ATOM 748 C C . LEU A 1 103 ? -14.033 -0.493 14.300 1.00 70.62 103 LEU A C 1
ATOM 750 O O . LEU A 1 103 ? -14.387 -1.001 13.227 1.00 70.62 103 LEU A O 1
ATOM 754 N N . PRO A 1 104 ? -14.516 0.706 14.680 1.00 70.06 104 PRO A N 1
ATOM 755 C CA . PRO A 1 104 ? -15.230 1.597 13.767 1.00 70.06 104 PRO A CA 1
ATOM 756 C C . PRO A 1 104 ? -14.416 1.834 12.486 1.00 70.06 104 PRO A C 1
ATOM 758 O O . PRO A 1 104 ? -13.204 2.029 12.558 1.00 70.06 104 PRO A O 1
ATOM 761 N N . ALA A 1 105 ? -15.069 1.857 11.316 1.00 66.25 105 ALA A N 1
ATOM 762 C CA . ALA A 1 105 ? -14.405 2.012 10.007 1.00 66.25 105 ALA A CA 1
ATOM 763 C C . ALA A 1 105 ? -13.446 3.210 9.941 1.00 66.25 105 ALA A C 1
ATOM 765 O O . ALA A 1 105 ? -12.371 3.120 9.352 1.00 66.25 105 ALA A O 1
ATOM 766 N N . VAL A 1 106 ? -13.821 4.304 10.606 1.00 69.94 106 VAL A N 1
ATOM 767 C CA . VAL A 1 106 ? -13.022 5.528 10.701 1.00 69.94 106 VAL A CA 1
ATOM 768 C C . VAL A 1 106 ? -11.685 5.270 11.403 1.00 69.94 106 VAL A C 1
ATOM 770 O O . VAL A 1 106 ? -10.648 5.663 10.880 1.00 69.94 106 VAL A O 1
ATOM 773 N N . LEU A 1 107 ? -11.676 4.549 12.532 1.00 69.31 107 LEU A N 1
ATOM 774 C CA . LEU A 1 107 ? -10.434 4.227 13.243 1.00 69.31 107 LEU A CA 1
ATOM 775 C C . LEU A 1 107 ? -9.552 3.277 12.433 1.00 69.31 107 LEU A C 1
ATOM 777 O O . LEU A 1 107 ? -8.343 3.475 12.385 1.00 69.31 107 LEU A O 1
ATOM 781 N N . THR A 1 108 ? -10.135 2.297 11.738 1.00 71.31 108 THR A N 1
ATOM 782 C CA . THR A 1 108 ? -9.365 1.435 10.830 1.00 71.31 108 THR A CA 1
ATOM 783 C C . THR A 1 108 ? -8.689 2.256 9.733 1.00 71.31 108 THR A C 1
ATOM 785 O O . THR A 1 108 ? -7.487 2.123 9.538 1.00 71.31 108 THR A O 1
ATOM 788 N N . SER A 1 109 ? -9.422 3.141 9.050 1.00 70.12 109 SER A N 1
ATOM 789 C CA . SER A 1 109 ? -8.858 3.971 7.977 1.00 70.12 109 SER A CA 1
ATOM 790 C C . SER A 1 109 ? -7.725 4.873 8.473 1.00 70.12 109 SER A C 1
ATOM 792 O O . SER A 1 109 ? -6.725 5.046 7.782 1.00 70.12 109 SER A O 1
ATOM 794 N N . ILE A 1 110 ? -7.865 5.427 9.678 1.00 72.94 110 ILE A N 1
ATOM 795 C CA . ILE A 1 110 ? -6.850 6.277 10.308 1.00 72.94 110 ILE A CA 1
ATOM 796 C C . ILE A 1 110 ? -5.609 5.459 10.685 1.00 72.94 110 ILE A C 1
ATOM 798 O O . ILE A 1 110 ? -4.489 5.886 10.421 1.00 72.94 110 ILE A O 1
ATOM 802 N N . LEU A 1 111 ? -5.786 4.253 11.230 1.00 74.44 111 LEU A N 1
ATOM 803 C CA . LEU A 1 111 ? -4.677 3.349 11.545 1.00 74.44 111 LEU A CA 1
ATOM 804 C C . LEU A 1 111 ? -3.941 2.864 10.291 1.00 74.44 111 LEU A C 1
ATOM 806 O O . LEU A 1 111 ? -2.726 2.700 10.330 1.00 74.44 111 LEU A O 1
ATOM 810 N N . LEU A 1 112 ? -4.635 2.682 9.163 1.00 77.56 112 LEU A N 1
ATOM 811 C CA . LEU A 1 112 ? -3.989 2.350 7.889 1.00 77.56 112 LEU A CA 1
ATOM 812 C C . LEU A 1 112 ? -3.078 3.484 7.396 1.00 77.56 112 LEU A C 1
ATOM 814 O O . LEU A 1 112 ? -2.057 3.204 6.773 1.00 77.56 112 LEU A O 1
ATOM 818 N N . MET A 1 113 ? -3.358 4.746 7.747 1.00 82.00 113 MET A N 1
ATOM 819 C CA . MET A 1 113 ? -2.438 5.857 7.464 1.00 82.00 113 MET A CA 1
ATOM 820 C C . MET A 1 113 ? -1.142 5.797 8.286 1.00 82.00 113 MET A C 1
ATOM 822 O O . MET A 1 113 ? -0.184 6.491 7.959 1.00 82.00 113 MET A O 1
ATOM 826 N N . LEU A 1 114 ? -1.040 4.936 9.300 1.00 83.12 114 LEU A N 1
ATOM 827 C CA . LEU A 1 114 ? 0.238 4.688 9.967 1.00 83.12 114 LEU A CA 1
ATOM 828 C C . LEU A 1 114 ? 1.215 3.919 9.062 1.00 83.12 114 LEU A C 1
ATOM 830 O O . LEU A 1 114 ? 2.424 4.040 9.238 1.00 83.12 114 LEU A O 1
ATOM 834 N N . GLN A 1 115 ? 0.721 3.179 8.063 1.00 86.75 115 GLN A N 1
ATOM 835 C CA . GLN A 1 115 ? 1.565 2.454 7.108 1.00 86.75 115 GLN A CA 1
ATOM 836 C C . GLN A 1 115 ? 2.512 3.379 6.325 1.00 86.75 115 GLN A C 1
ATOM 838 O O . GLN A 1 115 ? 3.714 3.118 6.350 1.00 86.75 115 GLN A O 1
ATOM 843 N N . PRO A 1 116 ? 2.058 4.479 5.685 1.00 86.06 116 PRO A N 1
ATOM 844 C CA . PRO A 1 116 ? 2.973 5.401 5.014 1.00 86.06 116 PRO A CA 1
ATOM 845 C C . PRO A 1 116 ? 3.943 6.093 5.981 1.00 86.06 116 PRO A C 1
ATOM 847 O O . PRO A 1 116 ? 5.081 6.359 5.602 1.00 86.06 116 PRO A O 1
ATOM 850 N N . VAL A 1 117 ? 3.552 6.336 7.238 1.00 90.62 117 VAL A N 1
ATOM 851 C CA . VAL A 1 117 ? 4.474 6.853 8.267 1.00 90.62 117 VAL A CA 1
ATOM 852 C C . VAL A 1 117 ? 5.574 5.836 8.574 1.00 90.62 117 VAL A C 1
ATOM 854 O O . VAL A 1 117 ? 6.756 6.183 8.573 1.00 90.62 117 VAL A O 1
ATOM 857 N N . ALA A 1 118 ? 5.198 4.573 8.784 1.00 88.56 118 ALA A N 1
ATOM 858 C CA . ALA A 1 118 ? 6.138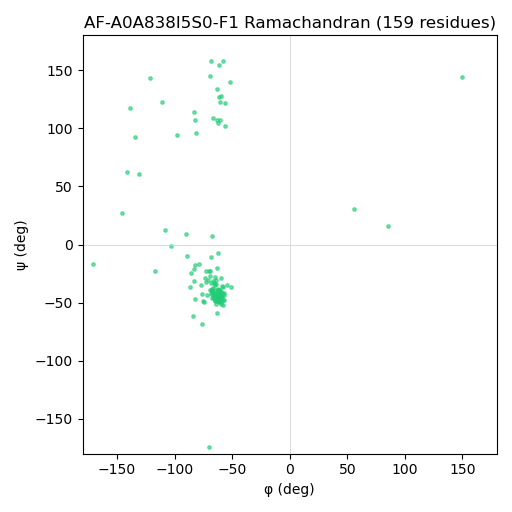 3.484 9.011 1.00 88.56 118 ALA A CA 1
ATOM 859 C C . ALA A 1 118 ? 7.061 3.274 7.804 1.00 88.56 118 ALA A C 1
ATOM 861 O O . ALA A 1 118 ? 8.252 3.061 7.995 1.00 88.56 118 ALA A O 1
ATOM 862 N N . ALA A 1 119 ? 6.549 3.398 6.577 1.00 89.50 119 ALA A N 1
ATOM 863 C CA . ALA A 1 119 ? 7.350 3.293 5.361 1.00 89.50 119 ALA A CA 1
ATOM 864 C C . ALA A 1 119 ? 8.430 4.384 5.283 1.00 89.50 119 ALA A C 1
ATOM 866 O O . ALA A 1 119 ? 9.585 4.066 5.025 1.00 89.50 119 ALA A O 1
ATOM 867 N N . VAL A 1 120 ? 8.091 5.648 5.574 1.00 90.56 120 VAL A N 1
ATOM 868 C CA . VAL A 1 120 ? 9.079 6.746 5.619 1.00 90.56 120 VAL A CA 1
ATOM 869 C C . VAL A 1 120 ? 10.137 6.489 6.693 1.00 90.56 120 VAL A C 1
ATOM 871 O O . VAL A 1 120 ? 11.326 6.681 6.447 1.00 90.56 120 VAL A O 1
ATOM 874 N N . PHE A 1 121 ? 9.720 6.033 7.875 1.00 91.62 121 PHE A N 1
ATOM 875 C CA . PHE A 1 121 ? 10.643 5.710 8.960 1.00 91.62 121 PHE A CA 1
ATOM 876 C C . PHE A 1 121 ? 11.577 4.547 8.598 1.00 91.62 121 PHE A C 1
ATOM 878 O O . PHE A 1 121 ? 12.789 4.649 8.769 1.00 91.62 121 PHE A O 1
ATOM 885 N N . LEU A 1 122 ? 11.030 3.455 8.060 1.00 89.88 122 LEU A N 1
ATOM 886 C CA . LEU A 1 122 ? 11.808 2.289 7.649 1.00 89.88 122 LEU A CA 1
ATOM 887 C C . LEU A 1 122 ? 12.732 2.608 6.471 1.00 89.88 122 LEU A C 1
ATOM 889 O O . LEU A 1 122 ? 13.863 2.141 6.482 1.00 89.88 122 LEU A O 1
ATOM 893 N N . GLY A 1 123 ? 12.314 3.431 5.507 1.00 90.50 123 GLY A N 1
ATOM 894 C CA . GLY A 1 123 ? 13.192 3.913 4.435 1.00 90.50 123 GLY A CA 1
ATOM 895 C C . GLY A 1 123 ? 14.377 4.710 4.985 1.00 90.50 123 GLY A C 1
ATOM 896 O O . GLY A 1 123 ? 15.525 4.454 4.626 1.00 90.50 123 GLY A O 1
ATOM 897 N N . ALA A 1 124 ? 14.132 5.600 5.949 1.00 90.75 124 ALA A N 1
ATOM 898 C CA . ALA A 1 124 ? 15.204 6.351 6.596 1.00 90.75 124 ALA A CA 1
ATOM 899 C C . ALA A 1 124 ? 16.177 5.451 7.382 1.00 90.75 124 ALA A C 1
ATOM 901 O O . ALA A 1 124 ? 17.385 5.655 7.321 1.00 90.75 124 ALA A O 1
ATOM 902 N N . VAL A 1 125 ? 15.673 4.447 8.110 1.00 94.00 125 VAL A N 1
ATOM 903 C CA . VAL A 1 125 ? 16.501 3.589 8.980 1.00 94.00 125 VAL A CA 1
ATOM 904 C C . VAL A 1 125 ? 17.192 2.456 8.217 1.00 94.00 125 VAL A C 1
ATOM 906 O O . VAL A 1 125 ? 18.376 2.214 8.429 1.00 94.00 125 VAL A O 1
ATOM 909 N N . LEU A 1 126 ? 16.465 1.737 7.361 1.00 92.88 126 LEU A N 1
ATOM 910 C CA . LEU A 1 126 ? 16.965 0.543 6.670 1.00 92.88 126 LEU A CA 1
ATOM 911 C C . LEU A 1 126 ? 17.683 0.883 5.366 1.00 92.88 126 LEU A C 1
ATOM 913 O O . LEU A 1 126 ? 18.665 0.227 5.029 1.00 92.88 126 LEU A O 1
ATOM 917 N N . LEU A 1 127 ? 17.197 1.889 4.635 1.00 91.88 127 LEU A N 1
ATOM 918 C CA . LEU A 1 127 ? 17.733 2.272 3.324 1.00 91.88 127 LEU A CA 1
ATOM 919 C C . LEU A 1 127 ? 18.604 3.533 3.393 1.00 91.88 127 LEU A C 1
ATOM 921 O O . LEU A 1 127 ? 19.173 3.936 2.383 1.00 91.88 127 LEU A O 1
ATOM 925 N N . SER A 1 128 ? 18.748 4.134 4.583 1.00 90.75 128 SER A N 1
ATOM 926 C CA . SER A 1 128 ? 19.497 5.382 4.793 1.00 90.75 128 SER A CA 1
ATOM 927 C C . SER A 1 128 ? 19.004 6.533 3.904 1.00 90.75 128 SER A C 1
ATOM 929 O O . SER A 1 128 ? 19.775 7.407 3.505 1.00 90.75 128 SER A O 1
ATOM 931 N N . GLU A 1 129 ? 17.709 6.539 3.576 1.00 89.69 129 GLU A N 1
ATOM 932 C CA . GLU A 1 129 ? 17.088 7.625 2.824 1.00 89.69 129 GLU A CA 1
ATOM 933 C C . GLU A 1 129 ? 17.011 8.906 3.667 1.00 89.69 129 GLU A C 1
ATOM 935 O O . GLU A 1 129 ? 16.762 8.871 4.872 1.00 89.69 129 GLU A O 1
ATOM 940 N N . ALA A 1 130 ? 17.170 10.062 3.021 1.00 90.56 130 ALA A N 1
ATOM 941 C CA . ALA A 1 130 ? 16.992 11.368 3.650 1.00 90.56 130 ALA A CA 1
ATOM 942 C C . ALA A 1 130 ? 15.580 11.908 3.341 1.00 90.56 130 ALA A C 1
ATOM 944 O O . ALA A 1 130 ? 15.381 12.515 2.281 1.00 90.56 130 ALA A O 1
ATOM 945 N N . PRO A 1 131 ? 14.574 11.694 4.215 1.00 85.88 131 PRO A N 1
ATOM 946 C CA . PRO A 1 131 ? 13.218 12.165 3.963 1.00 85.88 131 PRO A CA 1
ATOM 947 C C . PRO A 1 131 ? 13.183 13.693 3.889 1.00 85.88 131 PRO A C 1
ATOM 949 O O . PRO A 1 131 ? 13.741 14.398 4.730 1.00 85.88 131 PRO A O 1
ATOM 952 N N . SER A 1 132 ? 12.496 14.219 2.877 1.00 88.75 132 SER A N 1
ATOM 953 C CA . SER A 1 132 ? 12.382 15.666 2.684 1.00 88.75 132 SER A CA 1
ATOM 954 C C . SER A 1 132 ? 11.542 16.327 3.782 1.00 88.75 132 SER A C 1
ATOM 956 O O . SER A 1 132 ? 10.664 15.702 4.383 1.00 88.75 132 SER A O 1
ATOM 958 N N . ALA A 1 133 ? 11.736 17.634 3.986 1.00 88.31 133 ALA A N 1
ATOM 959 C CA . ALA A 1 133 ? 10.963 18.411 4.959 1.00 88.31 133 ALA A CA 1
ATOM 960 C C . ALA A 1 133 ? 9.440 18.302 4.742 1.00 88.31 133 ALA A C 1
ATOM 962 O O . ALA A 1 133 ? 8.679 18.234 5.703 1.00 88.31 133 ALA A O 1
ATOM 963 N N . VAL A 1 134 ? 8.994 18.211 3.483 1.00 87.38 134 VAL A N 1
ATOM 964 C CA . VAL A 1 134 ? 7.573 18.036 3.138 1.00 87.38 134 VAL A CA 1
ATOM 965 C C . VAL A 1 134 ? 7.061 16.651 3.549 1.00 87.38 134 VAL A C 1
ATOM 967 O O . VAL A 1 134 ? 5.949 16.540 4.060 1.00 87.38 134 VAL A O 1
ATOM 970 N N . GLN A 1 135 ? 7.864 15.593 3.383 1.00 86.19 135 GLN A N 1
ATOM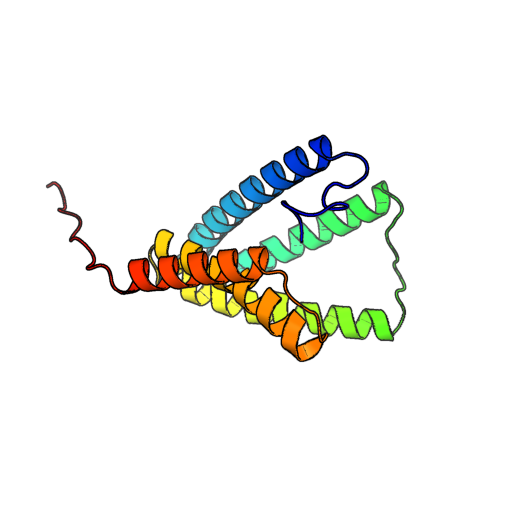 971 C CA . GLN A 1 135 ? 7.495 14.248 3.845 1.00 86.19 135 GLN A CA 1
ATOM 972 C C . GLN A 1 135 ? 7.387 14.196 5.368 1.00 86.19 135 GLN A C 1
ATOM 974 O O . GLN A 1 135 ? 6.414 13.656 5.886 1.00 86.19 135 GLN A O 1
ATOM 979 N N . LEU A 1 136 ? 8.338 14.806 6.079 1.00 90.81 136 LEU A N 1
ATOM 980 C CA . LEU A 1 136 ? 8.308 14.885 7.540 1.00 90.81 136 LEU A CA 1
ATOM 981 C C . LEU A 1 136 ? 7.106 15.695 8.046 1.00 90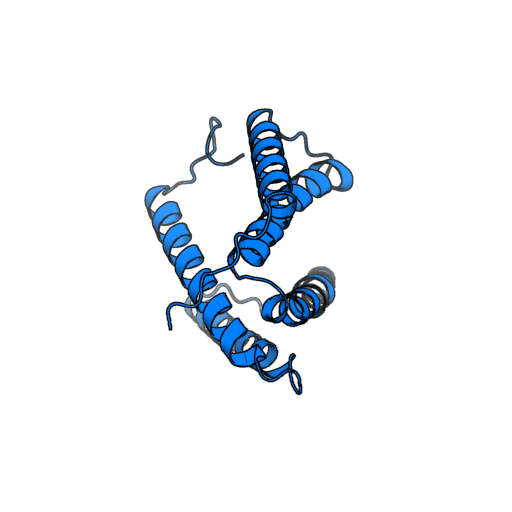.81 136 LEU A C 1
ATOM 983 O O . LEU A 1 136 ? 6.454 15.282 9.004 1.00 90.81 136 LEU A O 1
ATOM 987 N N . ALA A 1 137 ? 6.756 16.794 7.372 1.00 92.44 137 ALA A N 1
ATOM 988 C CA . ALA A 1 137 ? 5.542 17.549 7.674 1.00 92.44 137 ALA A CA 1
ATOM 989 C C . ALA A 1 137 ? 4.276 16.697 7.471 1.00 92.44 137 ALA A C 1
ATOM 991 O O . ALA A 1 137 ? 3.407 16.674 8.340 1.00 92.44 137 ALA A O 1
ATOM 992 N N . GLY A 1 138 ? 4.193 15.939 6.372 1.00 89.88 138 GLY A N 1
ATOM 993 C CA . GLY A 1 138 ? 3.092 15.002 6.127 1.00 89.88 138 GLY A CA 1
ATOM 994 C C . GLY A 1 138 ? 2.986 13.916 7.202 1.00 89.88 138 GLY A C 1
ATOM 995 O O . GLY A 1 138 ? 1.895 13.650 7.702 1.00 89.88 138 GLY A O 1
ATOM 996 N N . VAL A 1 139 ? 4.120 13.344 7.623 1.00 91.38 139 VAL A N 1
ATOM 997 C CA . VAL A 1 139 ? 4.181 12.385 8.738 1.00 91.38 139 VAL A CA 1
ATOM 998 C C . V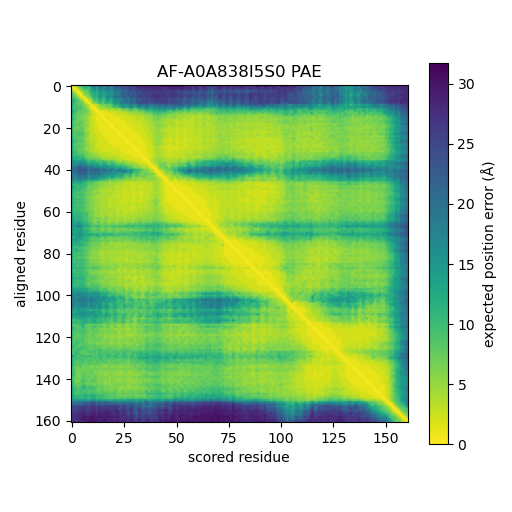AL A 1 139 ? 3.635 13.005 10.025 1.00 91.38 139 VAL A C 1
ATOM 1000 O O . VAL A 1 139 ? 2.790 12.397 10.680 1.00 91.38 139 VAL A O 1
ATOM 1003 N N . ALA A 1 140 ? 4.057 14.225 10.368 1.00 92.06 140 ALA A N 1
ATOM 1004 C CA . ALA A 1 140 ? 3.581 14.919 11.563 1.00 92.06 140 ALA A CA 1
ATOM 1005 C C . ALA A 1 140 ? 2.061 15.153 11.533 1.00 92.06 140 ALA A C 1
ATOM 1007 O O . ALA A 1 140 ? 1.386 14.920 12.536 1.00 92.06 140 ALA A O 1
ATOM 1008 N N . VAL A 1 141 ? 1.509 15.547 10.379 1.00 91.31 141 VAL A N 1
ATOM 1009 C CA . VAL A 1 141 ? 0.060 15.728 10.190 1.00 91.31 141 VAL A CA 1
ATOM 1010 C C . VAL A 1 141 ? -0.696 14.418 10.414 1.00 91.31 141 VAL A C 1
ATOM 1012 O O . VAL A 1 141 ? -1.692 14.409 11.138 1.00 91.31 141 VAL A O 1
ATOM 1015 N N . VAL A 1 142 ? -0.220 13.306 9.845 1.00 89.88 142 VAL A N 1
ATOM 1016 C CA . VAL A 1 142 ? -0.853 11.992 10.031 1.00 89.88 142 VAL A CA 1
ATOM 1017 C C . VAL A 1 142 ? -0.821 11.573 11.499 1.00 89.88 142 VAL A C 1
ATOM 1019 O O . VAL A 1 142 ? -1.860 11.210 12.046 1.00 89.88 142 VAL A O 1
ATOM 1022 N N . VAL A 1 143 ? 0.335 11.668 12.162 1.00 89.69 143 VAL A N 1
ATOM 1023 C CA . VAL A 1 143 ? 0.479 11.301 13.582 1.00 89.69 143 VAL A CA 1
ATOM 1024 C C . VAL A 1 143 ? -0.442 12.145 14.467 1.00 89.69 143 VAL A C 1
ATOM 1026 O O . VAL A 1 143 ? -1.125 11.597 15.332 1.00 89.69 143 VAL A O 1
ATOM 1029 N N . ALA A 1 144 ? -0.522 13.455 14.223 1.00 89.56 144 ALA A N 1
ATOM 1030 C CA . ALA A 1 144 ? -1.433 14.340 14.944 1.00 89.56 144 ALA A CA 1
ATOM 1031 C C . ALA A 1 144 ? -2.906 13.961 14.712 1.00 89.56 144 ALA A C 1
ATOM 1033 O O . ALA A 1 144 ? -3.676 13.883 15.668 1.00 89.56 144 ALA A O 1
ATOM 1034 N N . GLY A 1 145 ? -3.297 13.668 13.468 1.00 86.44 145 GLY A N 1
ATOM 1035 C CA . GLY A 1 145 ? -4.651 13.224 13.129 1.00 86.44 145 GLY A CA 1
ATOM 1036 C C . GLY A 1 145 ? -5.037 11.912 13.818 1.00 86.44 145 GLY A C 1
ATOM 1037 O O . GLY A 1 145 ? -6.127 11.811 14.381 1.00 86.44 145 GLY A O 1
ATOM 1038 N N . VAL A 1 146 ? -4.124 10.935 13.844 1.00 84.56 146 VAL A N 1
ATOM 1039 C CA . VAL A 1 146 ? -4.307 9.664 14.566 1.00 84.56 146 VAL A CA 1
ATOM 1040 C C . VAL A 1 146 ? -4.475 9.919 16.063 1.00 84.56 146 VAL A C 1
ATOM 1042 O O . VAL A 1 146 ? -5.429 9.422 16.661 1.00 84.56 146 VAL A O 1
ATOM 1045 N N . ALA A 1 147 ? -3.596 10.722 16.669 1.00 85.81 147 ALA A N 1
ATOM 1046 C CA . ALA A 1 147 ? -3.661 11.040 18.093 1.00 85.81 147 ALA A CA 1
ATOM 1047 C C . ALA A 1 147 ? -4.989 11.718 18.469 1.00 85.81 147 ALA A C 1
ATOM 1049 O O . ALA A 1 147 ? -5.636 11.314 19.434 1.00 85.81 147 ALA A O 1
ATOM 1050 N N . LEU A 1 148 ? -5.442 12.692 17.674 1.00 86.06 148 LEU A N 1
ATOM 1051 C CA . LEU A 1 148 ? -6.724 13.367 17.884 1.00 86.06 148 LEU A CA 1
ATOM 1052 C C . LEU A 1 148 ? -7.908 12.401 17.784 1.00 86.06 148 LEU A C 1
ATOM 1054 O O . LEU A 1 148 ? -8.803 12.448 18.624 1.00 86.06 148 LEU A O 1
ATOM 1058 N N . ALA A 1 149 ? -7.912 11.510 16.793 1.00 81.25 149 ALA A N 1
ATOM 1059 C CA . ALA A 1 149 ? -9.004 10.562 16.592 1.00 81.25 149 ALA A CA 1
ATOM 1060 C C . ALA A 1 149 ? -9.097 9.498 17.694 1.00 81.25 149 ALA A C 1
ATOM 1062 O O . ALA A 1 149 ? -10.196 9.061 18.026 1.00 81.25 149 ALA A O 1
ATOM 1063 N N . VAL A 1 150 ? -7.959 9.087 18.258 1.00 79.12 150 VAL A N 1
ATOM 1064 C CA . VAL A 1 150 ? -7.906 8.112 19.356 1.00 79.12 150 VAL A CA 1
ATOM 1065 C C . VAL A 1 150 ? -8.293 8.747 20.696 1.00 79.12 150 VAL A C 1
ATOM 1067 O O . VAL A 1 150 ? -8.912 8.085 21.524 1.00 79.12 150 VAL A O 1
ATOM 1070 N N . VAL A 1 151 ? -7.945 10.019 20.920 1.00 82.06 151 VAL A N 1
ATOM 1071 C CA . VAL A 1 151 ? -8.214 10.731 22.185 1.00 82.06 151 VAL A CA 1
ATOM 1072 C C . VAL A 1 151 ? -9.614 11.362 22.222 1.00 82.06 151 VAL A C 1
ATOM 1074 O O . VAL A 1 151 ? -10.160 11.574 23.306 1.00 82.06 151 VAL A O 1
ATOM 1077 N N . ALA A 1 152 ? -10.223 11.662 21.070 1.00 71.12 152 ALA A N 1
ATOM 1078 C CA . ALA A 1 152 ? -11.554 12.260 21.013 1.00 71.12 152 ALA A CA 1
ATOM 1079 C C . ALA A 1 152 ? -12.614 11.337 21.660 1.00 71.12 152 ALA A C 1
ATOM 1081 O O . ALA A 1 152 ? -12.737 10.177 21.262 1.00 71.12 152 ALA A O 1
ATOM 1082 N N . PRO A 1 153 ? -13.423 11.827 22.622 1.00 55.75 153 PRO A N 1
ATOM 1083 C CA . PRO A 1 153 ? -14.465 11.022 23.249 1.00 55.75 153 PRO A CA 1
ATOM 1084 C C . PRO A 1 153 ? -15.468 10.524 22.207 1.00 55.75 153 PRO A C 1
ATOM 1086 O O . PRO A 1 153 ? -16.037 11.323 21.457 1.00 55.75 153 PRO A O 1
ATOM 1089 N N . SER A 1 154 ? -15.728 9.216 22.191 1.00 58.66 154 SER A N 1
ATOM 1090 C CA . SER A 1 154 ? -16.816 8.621 21.414 1.00 58.66 154 SER A CA 1
ATOM 1091 C C . SER A 1 154 ? -18.132 9.286 21.817 1.00 58.66 154 SER A C 1
ATOM 1093 O O . SER A 1 154 ? -18.679 8.984 22.878 1.00 58.66 154 SER A O 1
ATOM 1095 N N . ARG A 1 155 ? -18.649 10.216 21.003 1.00 55.16 155 ARG A N 1
ATOM 1096 C CA . ARG A 1 155 ? -20.002 10.747 21.213 1.00 55.16 155 ARG A CA 1
ATOM 1097 C C . ARG A 1 155 ? -20.974 9.567 21.114 1.00 55.16 155 ARG A C 1
ATOM 1099 O O . ARG A 1 155 ? -20.968 8.902 20.075 1.00 55.16 155 ARG A O 1
ATOM 1106 N N . PRO A 1 156 ? -21.788 9.287 22.149 1.00 46.91 156 PRO A N 1
ATOM 1107 C CA . PRO A 1 156 ? -22.800 8.248 22.068 1.00 46.91 156 PRO A CA 1
ATOM 1108 C C . PRO A 1 156 ? -23.701 8.550 20.873 1.00 46.91 156 PRO A C 1
ATOM 1110 O O . PRO A 1 156 ? -24.271 9.640 20.788 1.00 46.91 156 PRO A O 1
ATOM 1113 N N . GLN A 1 157 ? -23.794 7.613 19.929 1.00 51.97 157 GLN A N 1
ATOM 1114 C CA . GLN A 1 157 ? -24.827 7.673 18.905 1.00 51.97 157 GLN A CA 1
ATOM 1115 C C . GLN A 1 157 ? -26.159 7.565 19.643 1.00 51.97 157 GLN A C 1
ATOM 1117 O O . GLN A 1 157 ? -26.484 6.511 20.189 1.00 51.97 157 GLN A O 1
ATOM 1122 N N . ALA A 1 158 ? -26.885 8.678 19.731 1.00 47.72 158 ALA A N 1
ATOM 1123 C CA . ALA A 1 158 ? -28.252 8.667 20.211 1.00 47.72 158 ALA A CA 1
ATOM 1124 C C . ALA A 1 158 ? -29.048 7.768 19.260 1.00 47.72 158 ALA A C 1
ATOM 1126 O O . ALA A 1 158 ? -29.267 8.117 18.100 1.00 47.72 158 ALA A O 1
ATOM 1127 N N . VAL A 1 159 ? -29.408 6.581 19.744 1.00 52.78 159 VAL A N 1
ATOM 1128 C CA . VAL A 1 159 ? -30.366 5.700 19.086 1.00 52.78 159 VAL A CA 1
ATOM 1129 C C . VAL A 1 159 ? -31.679 6.476 19.055 1.00 52.78 159 VAL A C 1
ATOM 1131 O O . VAL A 1 159 ? -32.309 6.668 20.093 1.00 52.78 159 VAL A O 1
ATOM 1134 N N . ALA A 1 160 ? -32.035 7.003 17.884 1.00 48.62 160 ALA A N 1
ATOM 1135 C CA . ALA A 1 160 ? -33.372 7.514 17.642 1.00 48.62 160 ALA A CA 1
ATOM 1136 C C . ALA A 1 160 ? -34.318 6.306 17.682 1.00 48.62 160 ALA A C 1
ATOM 1138 O O . ALA A 1 160 ? -34.217 5.419 16.832 1.00 48.62 160 ALA A O 1
ATOM 1139 N N . ALA A 1 161 ? -35.119 6.245 18.746 1.00 56.50 161 ALA A N 1
ATOM 1140 C CA . ALA A 1 161 ? -36.214 5.298 18.919 1.00 56.50 161 ALA A CA 1
ATOM 1141 C C . ALA A 1 161 ? -37.407 5.673 18.032 1.00 56.50 161 ALA A C 1
ATOM 1143 O O . ALA A 1 161 ? -37.589 6.889 17.786 1.00 56.50 161 ALA A O 1
#

pLDDT: mean 82.09, std 13.06, range [42.16, 95.69]

Secondary structure (DSSP, 8-state):
--SSSTT-S-S-HHHHHHHHHHHHHHHHHHHHHHHHHTTSTT-TTHHHHHHHHHHHHHHHHHHHHHT---SS--HHHHHHHHHHIIIIIIIIHHHHHHHGGGS-HHHHHHHHTHHHHHHHHHHHHHS-----HHHHHHHHHHHHHHHHHHHS---------

Solvent-acce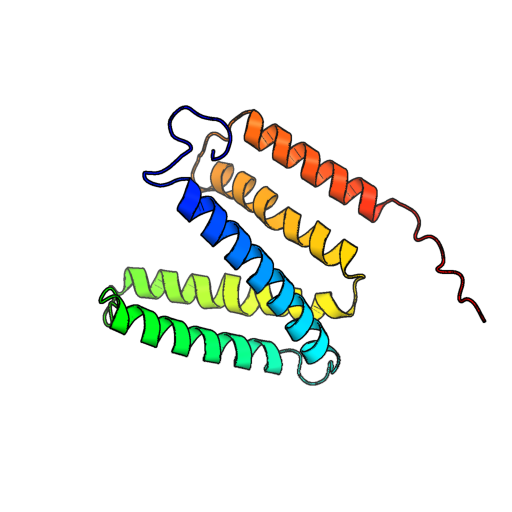ssible surface area (backbone atoms only — not comparable to full-atom values): 9452 Å² total; per-residue (Å²): 129,56,89,69,62,104,77,38,64,66,99,56,53,66,60,51,50,53,52,52,51,53,49,52,53,52,50,52,52,47,54,54,52,47,52,64,52,34,66,51,72,92,47,55,60,52,55,56,48,54,53,50,52,53,48,51,52,52,50,52,53,50,24,59,75,75,67,74,61,76,90,76,66,52,73,67,57,47,52,51,49,51,51,46,44,52,47,56,56,46,51,44,45,52,57,47,52,68,45,54,79,77,44,60,70,67,59,50,58,49,57,56,55,46,52,64,45,49,50,55,52,46,37,33,70,77,67,65,46,83,80,49,73,68,55,53,49,51,39,52,52,50,54,51,52,43,52,51,64,72,66,51,79,82,73,79,79,77,78,82,125

Mean predicted aligned error: 8.86 Å

Sequence (161 aa):
SGVVGVGAYGDDPALGVIYGLLASLSYALFLLILRQGTVDLRRPAGPLFDATLVSAVCCAVAGVVIGDLDWTPSLESQAWLVLLATSSQVLGWMLISVSLPRLPAVLTSILLMLQPVAAVFLGAVLLSEAPSAVQLAGVAVVVAGVALAVVAPSRPQAVAA

Radius of gyration: 19.29 Å; Cα contacts (8 Å, |Δi|>4): 62; chains: 1; bounding box: 56×38×45 Å